Protein AF-A0A934F1J8-F1 (afdb_monomer_lite)

Sequence (43 aa):
MWRFTRNNGITEGFHRKMKLIQRRAYGFRNFNNYRLRVIAQCG

Foldseek 3Di:
DCDDPDDCVLVVVLVVQLVVLCVVVVHDPDVVVSVVSSVVPPD

Structure (mmCIF, N/CA/C/O backbone):
data_AF-A0A934F1J8-F1
#
_entry.id   AF-A0A934F1J8-F1
#
loop_
_atom_site.group_PDB
_atom_site.id
_atom_site.type_symbol
_atom_site.label_atom_id
_atom_site.label_alt_id
_atom_site.label_comp_id
_atom_site.label_asym_id
_atom_site.label_entity_id
_atom_site.label_seq_id
_atom_site.pdbx_PDB_ins_code
_atom_site.Cartn_x
_atom_site.Cartn_y
_atom_site.Cartn_z
_atom_site.occupancy
_atom_site.B_iso_or_equiv
_atom_site.auth_seq_id
_atom_site.auth_comp_id
_atom_site.auth_asym_id
_atom_site.auth_atom_id
_atom_site.pdbx_PDB_model_num
ATOM 1 N N . MET A 1 1 ? 8.869 -19.658 -12.716 1.00 46.31 1 MET A N 1
ATOM 2 C CA . MET A 1 1 ? 8.912 -18.239 -12.295 1.00 46.31 1 MET A CA 1
ATOM 3 C C . MET A 1 1 ? 9.797 -17.464 -13.275 1.00 46.31 1 MET A C 1
ATOM 5 O O . MET A 1 1 ? 10.934 -17.174 -12.965 1.00 46.31 1 MET A O 1
ATOM 9 N N . TRP A 1 2 ? 9.312 -17.232 -14.501 1.00 47.34 2 TRP A N 1
ATOM 10 C CA . TRP A 1 2 ? 10.081 -16.635 -15.614 1.00 47.34 2 TRP A CA 1
ATOM 11 C C . TRP A 1 2 ? 9.151 -15.773 -16.495 1.00 47.34 2 TRP A C 1
ATOM 13 O O . TRP A 1 2 ? 9.037 -15.983 -17.695 1.00 47.34 2 TRP A O 1
ATOM 23 N N . ARG A 1 3 ? 8.380 -14.858 -15.885 1.00 56.47 3 ARG A N 1
ATOM 24 C CA . ARG A 1 3 ? 7.413 -14.003 -16.614 1.00 56.47 3 ARG A CA 1
ATOM 25 C C . ARG A 1 3 ? 7.801 -12.524 -16.709 1.00 56.47 3 ARG A C 1
ATOM 27 O O . ARG A 1 3 ? 7.179 -11.804 -17.478 1.00 56.47 3 ARG A O 1
ATOM 34 N N . PHE A 1 4 ? 8.829 -12.073 -15.988 1.00 57.81 4 PHE A N 1
ATOM 35 C CA . PHE A 1 4 ? 9.305 -10.687 -16.045 1.00 57.81 4 PHE A CA 1
ATOM 36 C C . PHE A 1 4 ? 10.792 -10.683 -16.381 1.00 57.81 4 PHE A C 1
ATOM 38 O O . PHE A 1 4 ? 11.651 -10.798 -15.518 1.00 57.81 4 PHE A O 1
ATOM 45 N N . THR A 1 5 ? 11.087 -10.622 -17.674 1.00 63.03 5 THR A N 1
ATOM 46 C CA . THR A 1 5 ? 12.415 -10.886 -18.237 1.00 63.03 5 THR A CA 1
ATOM 47 C C . THR A 1 5 ? 13.381 -9.700 -18.130 1.00 63.03 5 THR A C 1
ATOM 49 O O . THR A 1 5 ? 14.515 -9.832 -18.570 1.00 63.03 5 THR A O 1
ATOM 52 N N . ARG A 1 6 ? 12.971 -8.525 -17.614 1.00 63.78 6 ARG A N 1
ATOM 53 C CA . ARG A 1 6 ? 13.803 -7.303 -17.718 1.00 63.78 6 ARG A CA 1
ATOM 54 C C . ARG A 1 6 ? 13.552 -6.160 -16.722 1.00 63.78 6 ARG A C 1
ATOM 56 O O . ARG A 1 6 ? 14.449 -5.340 -16.574 1.00 63.78 6 ARG A O 1
ATOM 63 N N . ASN A 1 7 ? 12.390 -6.049 -16.065 1.00 67.56 7 ASN A N 1
ATOM 64 C CA . ASN A 1 7 ? 12.145 -4.943 -15.123 1.00 67.56 7 ASN A CA 1
ATOM 65 C C . ASN A 1 7 ? 11.074 -5.270 -14.060 1.00 67.56 7 ASN A C 1
ATOM 67 O O . ASN A 1 7 ? 10.038 -5.851 -14.383 1.00 67.56 7 ASN A O 1
ATOM 71 N N . ASN A 1 8 ? 11.291 -4.829 -12.815 1.00 78.06 8 ASN A N 1
ATOM 72 C CA . ASN A 1 8 ? 10.393 -5.021 -11.662 1.00 78.06 8 ASN A CA 1
ATOM 73 C C . ASN A 1 8 ? 9.192 -4.053 -11.633 1.00 78.06 8 ASN A C 1
ATOM 75 O O . ASN A 1 8 ? 8.450 -4.010 -10.651 1.00 78.06 8 ASN A O 1
ATOM 79 N N . GLY A 1 9 ? 8.960 -3.295 -12.708 1.00 80.88 9 GLY A N 1
ATOM 80 C CA . GLY A 1 9 ? 7.956 -2.227 -12.744 1.00 80.88 9 GLY A CA 1
ATOM 81 C C . GLY A 1 9 ? 6.522 -2.681 -12.446 1.00 80.88 9 GLY A C 1
ATOM 82 O O . GLY A 1 9 ? 5.762 -1.942 -11.823 1.00 80.88 9 GLY A O 1
ATOM 83 N N . ILE A 1 10 ? 6.150 -3.909 -12.822 1.00 80.88 10 ILE A N 1
ATOM 84 C CA . ILE A 1 10 ? 4.817 -4.460 -12.522 1.00 80.88 10 ILE A CA 1
ATOM 85 C C . ILE A 1 10 ? 4.667 -4.694 -11.011 1.00 80.88 10 ILE A C 1
ATOM 87 O O . ILE A 1 10 ? 3.697 -4.245 -10.399 1.00 80.88 10 ILE A O 1
ATOM 91 N N . THR A 1 11 ? 5.661 -5.325 -10.386 1.00 83.12 11 THR A N 1
ATOM 92 C CA . THR A 1 11 ? 5.705 -5.580 -8.940 1.00 83.12 11 THR A CA 1
ATOM 93 C C . THR A 1 11 ? 5.767 -4.278 -8.138 1.00 83.12 11 THR A C 1
ATOM 95 O O . THR A 1 11 ? 5.058 -4.127 -7.143 1.00 83.12 11 THR A O 1
ATOM 98 N N . GLU A 1 12 ? 6.545 -3.294 -8.596 1.00 86.38 12 GLU A N 1
ATOM 99 C CA . GLU A 1 12 ? 6.599 -1.962 -7.985 1.00 86.38 12 GLU A CA 1
ATOM 100 C C . GLU A 1 12 ? 5.276 -1.197 -8.106 1.00 86.38 12 GLU A C 1
ATOM 102 O O . GLU A 1 12 ? 4.845 -0.555 -7.143 1.00 86.38 12 GLU A O 1
ATOM 1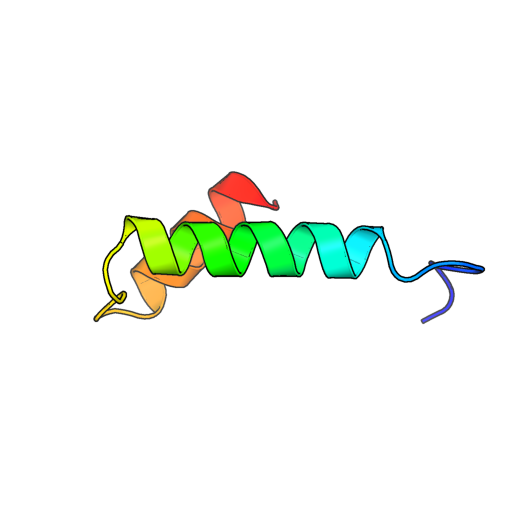07 N N . GLY A 1 13 ? 4.583 -1.305 -9.243 1.00 86.81 13 GLY A N 1
ATOM 108 C CA . GLY A 1 13 ? 3.253 -0.729 -9.435 1.00 86.81 13 GLY A CA 1
ATOM 109 C C . GLY A 1 13 ? 2.233 -1.287 -8.440 1.00 86.81 13 GLY A C 1
ATOM 110 O O . GLY A 1 13 ? 1.502 -0.522 -7.798 1.00 86.81 13 GLY A O 1
ATOM 111 N N . PHE A 1 14 ? 2.236 -2.608 -8.240 1.00 87.44 14 PHE A N 1
ATOM 112 C CA . PHE A 1 14 ? 1.400 -3.260 -7.232 1.00 87.44 14 PHE A CA 1
ATOM 113 C C . PHE A 1 14 ? 1.770 -2.829 -5.808 1.00 87.44 14 PHE A C 1
ATOM 115 O O . PHE A 1 14 ? 0.888 -2.446 -5.035 1.00 87.44 14 PHE A O 1
ATOM 122 N N . HIS A 1 15 ?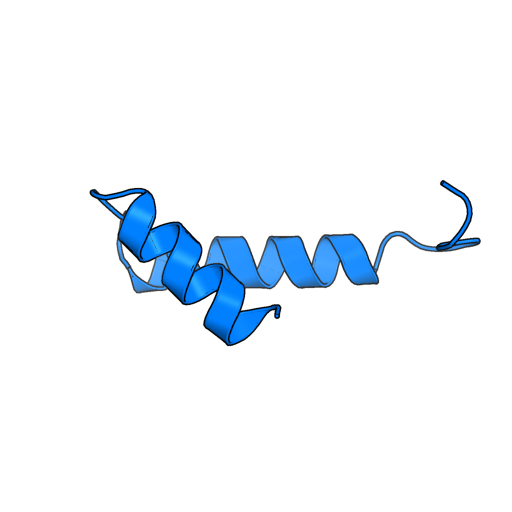 3.061 -2.783 -5.468 1.00 87.75 15 HIS A N 1
ATOM 123 C CA . HIS A 1 15 ? 3.514 -2.306 -4.159 1.00 87.75 15 HIS A CA 1
ATOM 124 C C . HIS A 1 15 ? 3.132 -0.842 -3.894 1.00 87.75 15 HIS A C 1
ATOM 126 O O . HIS A 1 15 ? 2.734 -0.496 -2.777 1.00 87.75 15 HIS A O 1
ATOM 132 N N . ARG A 1 16 ? 3.191 0.034 -4.903 1.00 91.19 16 ARG A N 1
ATOM 133 C CA . ARG A 1 16 ? 2.765 1.435 -4.772 1.00 91.19 16 ARG A CA 1
ATOM 134 C C . ARG A 1 16 ? 1.265 1.545 -4.496 1.00 91.19 16 ARG A C 1
ATOM 136 O O . ARG A 1 16 ? 0.875 2.292 -3.596 1.00 91.19 16 ARG A O 1
ATOM 143 N N . LYS A 1 17 ? 0.431 0.782 -5.212 1.00 88.94 17 LYS A N 1
ATOM 144 C CA . LYS A 1 17 ? -1.020 0.705 -4.962 1.00 88.94 17 LYS A CA 1
ATOM 145 C C . LYS A 1 17 ? -1.325 0.217 -3.543 1.00 88.94 17 LYS A C 1
ATOM 147 O O . LYS A 1 17 ? -2.075 0.869 -2.820 1.00 88.94 17 LYS A O 1
ATOM 152 N N . MET A 1 18 ? -0.662 -0.848 -3.093 1.00 88.06 18 MET A N 1
ATOM 153 C CA . MET A 1 18 ? -0.807 -1.374 -1.729 1.00 88.06 18 MET A CA 1
ATOM 154 C C . MET A 1 18 ? -0.462 -0.331 -0.652 1.00 88.06 18 MET A C 1
ATOM 156 O O . MET A 1 18 ? -1.215 -0.166 0.310 1.00 88.06 18 MET A O 1
ATOM 160 N N . LYS A 1 19 ? 0.628 0.435 -0.821 1.00 88.94 19 LYS A N 1
ATOM 161 C CA . LYS A 1 19 ? 0.983 1.535 0.100 1.00 88.94 19 LYS A CA 1
ATOM 162 C C . LYS A 1 19 ? -0.063 2.656 0.095 1.00 88.94 19 LYS A C 1
ATOM 164 O O . LYS A 1 19 ? -0.372 3.202 1.151 1.00 88.94 19 LYS A O 1
ATOM 169 N N . LEU A 1 20 ? -0.631 2.998 -1.064 1.00 89.44 20 LEU A N 1
ATOM 170 C CA . LEU A 1 20 ? -1.699 4.002 -1.167 1.00 89.44 20 LEU A CA 1
ATOM 171 C C . LEU A 1 20 ? -2.986 3.556 -0.469 1.00 89.44 20 LEU A C 1
ATOM 173 O O . LEU A 1 20 ? -3.615 4.367 0.210 1.00 89.44 20 LEU A O 1
ATOM 177 N N . ILE A 1 21 ? -3.358 2.280 -0.598 1.00 87.00 21 ILE A N 1
ATOM 178 C CA . ILE A 1 21 ? -4.508 1.694 0.100 1.00 87.00 21 ILE A CA 1
ATOM 179 C C . ILE A 1 21 ? -4.321 1.830 1.616 1.00 87.00 21 ILE A C 1
ATOM 181 O O . ILE A 1 21 ? -5.226 2.310 2.298 1.00 87.00 21 ILE A O 1
ATOM 185 N N . GLN A 1 22 ? -3.133 1.496 2.132 1.00 85.44 22 GLN A N 1
ATOM 186 C CA . GLN A 1 22 ? -2.804 1.629 3.556 1.00 85.44 22 GLN A CA 1
ATOM 187 C C . GLN A 1 22 ? -2.836 3.086 4.042 1.00 85.44 22 GLN A C 1
ATOM 189 O O . GLN A 1 22 ? -3.410 3.352 5.097 1.00 85.44 22 GLN A O 1
ATOM 194 N N . ARG A 1 23 ? -2.300 4.038 3.260 1.00 85.12 23 ARG A N 1
ATOM 195 C CA . ARG A 1 23 ? -2.339 5.476 3.594 1.00 85.12 23 ARG A CA 1
ATOM 196 C C . ARG A 1 23 ? -3.760 6.033 3.614 1.00 85.12 23 ARG A C 1
ATOM 198 O O . ARG A 1 23 ? -4.117 6.729 4.553 1.00 85.12 23 ARG A O 1
ATOM 205 N N . ARG A 1 24 ? -4.586 5.707 2.612 1.00 81.19 24 ARG A N 1
ATOM 206 C CA . ARG A 1 24 ? -5.988 6.16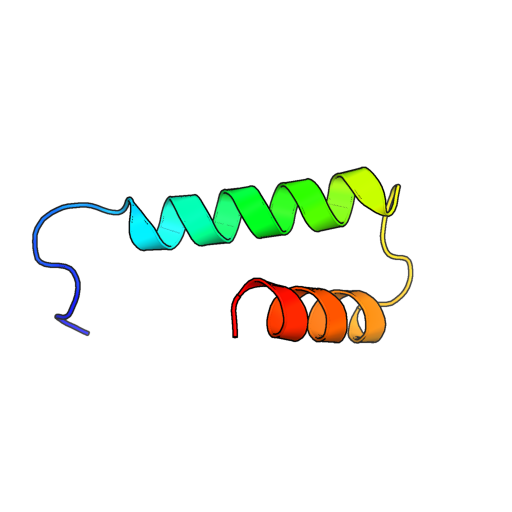9 2.542 1.00 81.19 24 ARG A CA 1
ATOM 207 C C . ARG A 1 24 ? -6.855 5.622 3.670 1.00 81.19 24 ARG A C 1
ATOM 209 O O . ARG A 1 24 ? -7.884 6.206 3.975 1.00 81.19 24 ARG A O 1
ATOM 216 N N . ALA A 1 25 ? -6.490 4.475 4.229 1.00 79.31 25 ALA A N 1
ATOM 217 C CA . ALA A 1 25 ? -7.233 3.854 5.314 1.00 79.31 25 ALA A CA 1
ATOM 218 C C . ALA A 1 25 ? -6.735 4.252 6.709 1.00 79.31 25 ALA A C 1
ATOM 220 O O . ALA A 1 25 ? -7.302 3.763 7.678 1.00 79.31 25 ALA A O 1
ATOM 221 N N . TYR A 1 26 ? -5.686 5.083 6.816 1.00 73.31 26 TYR A N 1
ATOM 222 C CA . TYR A 1 26 ? -5.062 5.477 8.088 1.00 73.31 26 TYR A CA 1
ATOM 223 C C . TYR A 1 26 ? -4.734 4.283 9.009 1.00 73.31 26 TYR A C 1
ATOM 225 O O . TYR A 1 26 ? -4.825 4.374 10.229 1.00 73.31 26 TYR A O 1
ATOM 233 N N . GLY A 1 27 ? -4.344 3.151 8.410 1.00 63.03 27 GLY A N 1
ATOM 234 C CA . GLY A 1 27 ? -4.094 1.891 9.112 1.00 63.03 27 GLY A CA 1
ATOM 235 C C . GLY A 1 27 ? -5.321 0.977 9.142 1.00 63.03 27 GLY A C 1
ATOM 236 O O . GLY A 1 27 ? -6.249 1.150 9.930 1.00 63.03 27 GLY A O 1
ATOM 237 N N . PHE A 1 28 ? -5.314 -0.062 8.301 1.00 67.75 28 PHE A N 1
ATOM 238 C CA . PHE A 1 28 ? -6.309 -1.128 8.417 1.00 67.75 28 PHE A CA 1
ATOM 239 C C . PHE A 1 28 ? -6.113 -1.867 9.740 1.00 67.75 28 PHE A C 1
ATOM 241 O O . PHE A 1 28 ? -5.115 -2.556 9.922 1.00 67.75 28 PHE A O 1
ATOM 248 N N . ARG A 1 29 ? -7.100 -1.786 10.636 1.00 68.88 29 ARG A N 1
ATOM 249 C CA . ARG A 1 29 ? -7.153 -2.604 11.862 1.00 68.88 29 ARG A CA 1
ATOM 250 C C . ARG A 1 2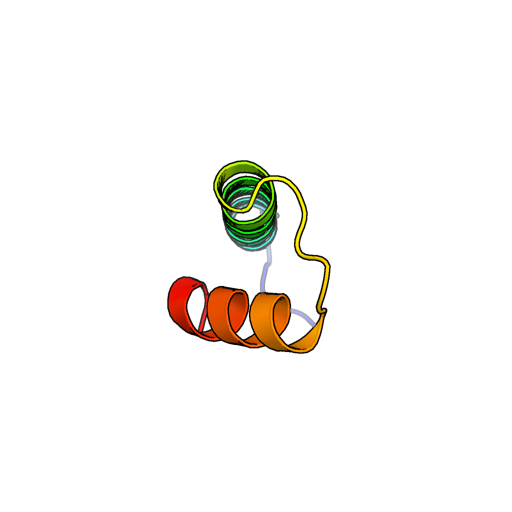9 ? -7.548 -4.062 11.587 1.00 68.88 29 ARG A C 1
ATOM 252 O O . ARG A 1 29 ? -7.358 -4.912 12.444 1.00 68.88 29 ARG A O 1
ATOM 259 N N . ASN A 1 30 ? -8.090 -4.356 10.398 1.00 79.00 30 ASN A N 1
ATOM 260 C CA . ASN A 1 30 ? -8.542 -5.689 9.997 1.00 79.00 30 ASN A CA 1
ATOM 261 C C . ASN A 1 30 ? -7.918 -6.108 8.653 1.00 79.00 30 ASN A C 1
ATOM 263 O O . ASN A 1 30 ? -8.142 -5.470 7.619 1.00 79.00 30 ASN A O 1
ATOM 267 N N . PHE A 1 31 ? -7.168 -7.211 8.669 1.00 81.00 31 PHE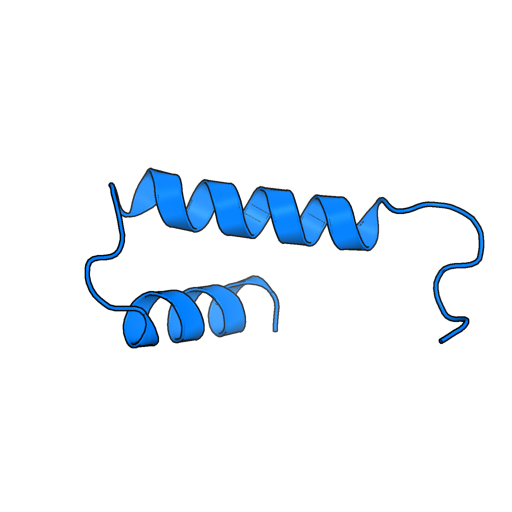 A N 1
ATOM 268 C CA . PHE A 1 31 ? -6.476 -7.760 7.502 1.00 81.00 31 PHE A CA 1
ATOM 269 C C . PHE A 1 31 ? -7.434 -8.237 6.400 1.00 81.00 31 PHE A C 1
ATOM 271 O O . PHE A 1 31 ? -7.115 -8.121 5.216 1.00 81.00 31 PHE A O 1
ATOM 278 N N . ASN A 1 32 ? -8.635 -8.700 6.759 1.00 84.88 32 ASN A N 1
ATOM 279 C CA . ASN A 1 32 ? -9.640 -9.120 5.779 1.00 84.88 32 ASN A CA 1
ATOM 280 C C . ASN A 1 32 ? -10.101 -7.946 4.900 1.00 84.88 32 ASN A C 1
ATOM 282 O O . ASN A 1 32 ? -10.159 -8.068 3.677 1.00 84.88 32 ASN A O 1
ATOM 286 N N . ASN A 1 33 ? -10.316 -6.771 5.500 1.00 82.38 33 ASN A N 1
ATOM 287 C CA . ASN A 1 33 ? -10.675 -5.556 4.761 1.00 82.38 33 ASN A CA 1
ATOM 288 C C . ASN A 1 33 ? -9.524 -5.042 3.890 1.00 82.38 33 ASN A C 1
ATOM 290 O O . ASN A 1 33 ? -9.758 -4.528 2.795 1.00 82.38 33 ASN A O 1
ATOM 294 N N . TYR A 1 34 ? -8.278 -5.206 4.345 1.00 85.12 34 TYR A N 1
ATOM 295 C CA . TYR A 1 34 ? -7.111 -4.915 3.518 1.00 85.12 34 TYR A CA 1
ATOM 296 C C . TYR A 1 34 ? -7.058 -5.832 2.287 1.00 85.12 34 TYR A C 1
ATOM 298 O O . TYR A 1 34 ? -6.940 -5.335 1.167 1.00 85.12 34 TYR A O 1
ATOM 306 N N . ARG A 1 35 ? -7.230 -7.150 2.469 1.00 86.00 35 ARG A N 1
ATOM 307 C CA . ARG A 1 35 ? -7.251 -8.129 1.366 1.00 86.00 35 ARG A CA 1
ATOM 308 C C . ARG A 1 35 ? -8.328 -7.819 0.334 1.00 86.00 35 ARG A C 1
ATOM 310 O O . ARG A 1 35 ? -8.008 -7.776 -0.849 1.00 86.00 35 ARG A O 1
ATOM 317 N N . LEU A 1 36 ? -9.558 -7.539 0.763 1.00 87.88 36 LEU A N 1
ATOM 318 C CA . LEU A 1 36 ? -10.650 -7.195 -0.155 1.00 87.88 36 LEU A CA 1
ATOM 319 C C . LEU A 1 36 ? -10.320 -5.959 -1.004 1.00 87.88 36 LEU A C 1
ATOM 321 O O . LEU A 1 36 ? -10.539 -5.964 -2.213 1.00 87.88 36 LEU A O 1
ATOM 325 N N . ARG A 1 37 ? -9.725 -4.917 -0.406 1.00 84.94 37 ARG A N 1
ATOM 326 C CA . ARG A 1 37 ? -9.342 -3.702 -1.148 1.00 84.94 37 ARG A CA 1
ATOM 327 C C . ARG A 1 37 ? -8.152 -3.908 -2.077 1.00 84.94 37 ARG A C 1
ATOM 329 O O . ARG A 1 37 ? -8.100 -3.265 -3.119 1.00 84.94 37 ARG A O 1
ATOM 336 N N . VAL A 1 38 ? -7.212 -4.782 -1.722 1.00 86.38 38 VAL A N 1
ATOM 337 C CA . VAL A 1 38 ? -6.112 -5.158 -2.620 1.00 86.38 38 VAL A CA 1
ATOM 338 C C . VAL A 1 38 ? -6.650 -5.927 -3.825 1.00 86.38 38 VAL A C 1
ATOM 340 O O . VAL A 1 38 ? -6.298 -5.582 -4.947 1.00 86.38 38 VAL A O 1
ATOM 343 N N . ILE A 1 39 ? -7.545 -6.897 -3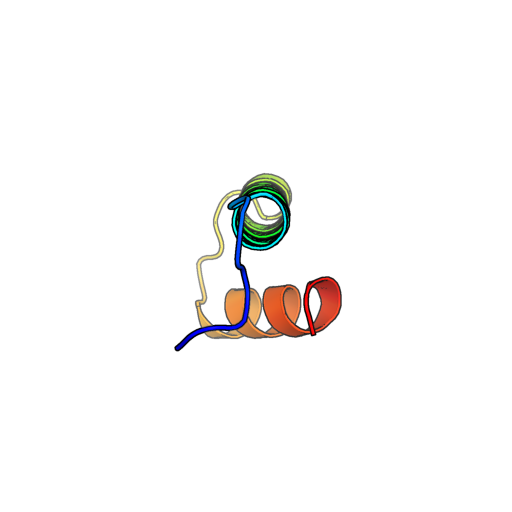.616 1.00 87.75 39 ILE A N 1
ATOM 344 C CA . ILE A 1 39 ? -8.171 -7.662 -4.707 1.00 87.75 39 ILE A CA 1
ATOM 345 C C . ILE A 1 39 ? -8.972 -6.729 -5.623 1.00 87.75 39 ILE A C 1
ATOM 347 O O . ILE A 1 39 ? -8.814 -6.788 -6.831 1.00 87.75 39 ILE A O 1
ATOM 351 N N . ALA A 1 40 ? -9.746 -5.793 -5.072 1.00 86.00 40 ALA A N 1
ATOM 352 C CA . ALA A 1 40 ? -10.519 -4.849 -5.881 1.00 86.00 40 ALA A CA 1
ATOM 353 C C . ALA A 1 40 ? -9.664 -3.872 -6.719 1.00 86.00 40 ALA A C 1
ATOM 355 O O . ALA A 1 40 ? -10.162 -3.305 -7.686 1.00 86.00 40 ALA A O 1
ATOM 356 N N . GLN A 1 41 ? -8.407 -3.609 -6.336 1.00 82.38 41 GLN A N 1
ATOM 357 C CA . GLN A 1 41 ? -7.564 -2.592 -6.987 1.00 82.38 41 GLN A CA 1
ATOM 358 C C . GLN A 1 41 ? -6.427 -3.171 -7.848 1.00 82.38 41 GLN A C 1
ATOM 360 O O . GLN A 1 41 ? -5.850 -2.457 -8.686 1.00 82.38 41 GLN A O 1
ATOM 365 N N . CYS A 1 42 ? -6.064 -4.426 -7.593 1.00 78.00 42 CYS A N 1
ATOM 366 C CA . CYS A 1 42 ? -4.943 -5.129 -8.211 1.00 78.00 42 CYS A CA 1
ATOM 367 C C . CYS A 1 42 ? -5.325 -6.495 -8.809 1.00 78.00 42 CYS A C 1
ATOM 369 O O . CYS A 1 42 ? -4.443 -7.123 -9.392 1.00 78.00 42 CYS A O 1
ATOM 371 N N . GLY A 1 43 ? -6.566 -6.957 -8.618 1.00 63.69 43 GLY A N 1
ATOM 372 C CA . GLY A 1 43 ? -7.128 -8.164 -9.232 1.00 63.69 43 GLY A CA 1
ATOM 373 C C . GLY A 1 43 ? -7.733 -7.904 -10.600 1.00 63.69 43 GLY A C 1
ATOM 374 O O . GLY A 1 43 ? -8.117 -6.742 -10.864 1.00 63.69 43 GLY A O 1
#

pLDDT: mean 78.29, std 11.6, range [46.31, 91.19]

Secondary structure (DSSP, 8-state):
--S-SS-THHHHHHHHHHHHHHHHTTS-S-HHHHHHHHHHHH-

Radius of gyration: 12.39 Å; chains: 1; bounding box: 24×24×30 Å